Protein AF-A0A1A9Z0M1-F1 (afdb_monomer)

Organism: Glossina pallidipes (NCBI:txid7398)

Mean predicted aligned error: 12.95 Å

Secondary structure (DSSP, 8-state):
-----EEEEE----HHHHHHHHHHHHHSTTS-TT---SSPPP--TT--HHHHHHHHHHHHHSEEEEETTTHHHHHHHHHHTT-TTTS--GGG-----

Solvent-accessible surface area (backbone atoms only — not comparable to full-atom values): 6312 Å² total; per-residue (Å²): 134,85,81,85,54,72,47,82,50,83,52,84,88,44,76,68,55,56,57,47,52,54,46,50,61,68,66,48,80,83,80,63,89,86,60,96,62,97,61,91,81,85,86,71,81,97,59,52,66,70,46,51,52,45,51,50,39,23,56,72,73,18,36,38,80,44,48,62,84,50,41,65,62,38,41,53,49,29,38,75,69,59,35,82,91,61,40,71,67,88,88,70,75,76,81,79,129

Nearest PDB structures (foldseek):
  8rc6-assembly1_C  TM=7.270E-01  e=5.025E-02  Drosophila melanogaster
  6wcq-assembly1_C  TM=6.797E-01  e=1.109E-01  Homo sapiens
  8vpq-assembly1_B  TM=7.684E-01  e=1.352E-01  Homo sapiens
  8h37-assembly1_A  TM=8.808E-01  e=3.883E-01  Homo sapiens
  8w4j-assembly1_J  TM=5.569E-01  e=2.809E+00  Homo sapiens

InterPro domains:
  IPR000210 BTB/POZ domain [PF00651] (31-88)
  IPR000210 BTB/POZ domain [PS50097] (22-68)
  IPR011333 SKP1/BTB/POZ domain superfamily [G3DSA:3.30.710.10] (33-96)
  IPR011333 SKP1/BTB/POZ domain superfamily [SSF54695] (8-88)
  IPR051095 Drosophila Developmental Transcription Regulators [PTHR23110] (34-89)

pLDDT: mean 70.02, std 18.06, range [39.69, 94.44]

Foldseek 3Di:
DDPFDKDKFFDDDAPVPPVVVVVVVLVPPPPPPDDPDSDDDDDDPPDDPVLVVQLVCCRPVRMGIDTPVCLVVSLVNCLVVVPPRSNDDPPPPPPDD

Structure (mmCIF, N/CA/C/O backbone):
data_AF-A0A1A9Z0M1-F1
#
_entry.id   AF-A0A1A9Z0M1-F1
#
loop_
_atom_site.group_PDB
_atom_site.id
_atom_site.type_symbol
_atom_site.label_atom_id
_atom_site.label_alt_id
_atom_site.label_comp_id
_atom_site.label_asym_id
_atom_site.label_entity_id
_atom_site.label_seq_id
_atom_site.pdbx_PDB_ins_code
_atom_site.Cartn_x
_atom_site.Cartn_y
_atom_site.Cartn_z
_atom_site.occupancy
_atom_site.B_iso_or_equiv
_atom_site.auth_seq_id
_atom_site.auth_comp_id
_atom_site.auth_asym_id
_atom_site.auth_atom_id
_atom_site.pdbx_PDB_model_num
ATOM 1 N N . MET A 1 1 ? -19.318 17.701 15.345 1.00 39.69 1 MET A N 1
ATOM 2 C CA . MET A 1 1 ? -18.365 17.711 14.219 1.00 39.69 1 MET A CA 1
ATOM 3 C C . MET A 1 1 ? -17.232 16.785 14.618 1.00 39.69 1 MET A C 1
ATOM 5 O O . MET A 1 1 ? -16.477 17.146 15.508 1.00 39.69 1 MET A O 1
ATOM 9 N N . SER A 1 2 ? -17.245 15.545 14.121 1.00 45.78 2 SER A N 1
ATOM 10 C CA . SER A 1 2 ? -16.207 14.555 14.429 1.00 45.78 2 SER A CA 1
ATOM 11 C C . SER A 1 2 ? -14.955 14.946 13.656 1.00 45.78 2 SER A C 1
ATOM 13 O O . SER A 1 2 ? -15.044 15.170 12.454 1.00 45.78 2 SER A O 1
ATOM 15 N N . SER A 1 3 ? -13.830 15.117 14.341 1.00 50.41 3 SER A N 1
ATOM 16 C CA . SER A 1 3 ? -12.559 15.448 13.704 1.00 50.41 3 SER A CA 1
ATOM 17 C C . SER A 1 3 ? -12.069 14.232 12.917 1.00 50.41 3 SER A C 1
ATOM 19 O O . SER A 1 3 ? -11.707 13.226 13.522 1.00 50.41 3 SER A O 1
ATOM 21 N N . ASP A 1 4 ? -12.066 14.313 11.587 1.00 55.72 4 ASP A N 1
ATOM 22 C CA . ASP A 1 4 ? -11.488 13.283 10.720 1.00 55.72 4 ASP A CA 1
ATOM 23 C C . ASP A 1 4 ? -9.964 13.293 10.876 1.00 55.72 4 ASP A C 1
ATOM 25 O O . ASP A 1 4 ? -9.242 14.049 10.223 1.00 55.72 4 ASP A O 1
ATOM 29 N N . GLN A 1 5 ? -9.465 12.488 11.811 1.00 52.94 5 GLN A N 1
ATOM 30 C CA . GLN A 1 5 ? -8.040 12.395 12.082 1.00 52.94 5 GLN A CA 1
ATOM 31 C C . GLN A 1 5 ? -7.356 11.620 10.945 1.00 52.94 5 GLN A C 1
ATOM 33 O O . GLN A 1 5 ? -7.639 10.445 10.704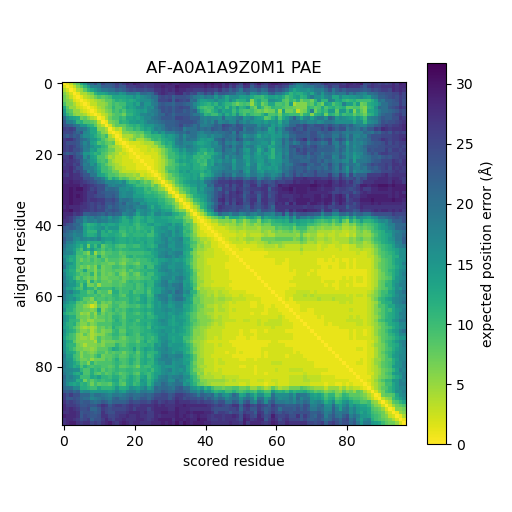 1.00 52.94 5 GLN A O 1
ATOM 38 N N . GLN A 1 6 ? -6.478 12.313 10.223 1.00 60.12 6 GLN A N 1
ATOM 39 C CA . GLN A 1 6 ? -5.690 11.783 9.112 1.00 60.12 6 GLN A CA 1
ATOM 40 C C . GLN A 1 6 ? -4.336 11.276 9.614 1.00 60.12 6 GLN A C 1
ATOM 42 O O . GLN A 1 6 ? -3.687 11.925 10.438 1.00 60.12 6 GLN A O 1
ATOM 47 N N . PHE A 1 7 ? -3.915 10.112 9.124 1.00 68.38 7 PHE A N 1
ATOM 48 C CA . PHE A 1 7 ? -2.657 9.470 9.508 1.00 68.38 7 PHE A CA 1
ATOM 49 C C . PHE A 1 7 ? -1.694 9.449 8.318 1.00 68.38 7 PHE A C 1
ATOM 51 O O . PHE A 1 7 ? -2.102 9.119 7.207 1.00 68.38 7 PHE A O 1
ATOM 58 N N . PHE A 1 8 ? -0.420 9.771 8.572 1.00 63.75 8 PHE A N 1
ATOM 59 C CA . PHE A 1 8 ? 0.662 9.786 7.583 1.00 63.75 8 PHE A CA 1
ATOM 60 C C . PHE A 1 8 ? 1.657 8.663 7.885 1.00 63.75 8 PHE A C 1
ATOM 62 O O . PHE A 1 8 ? 2.109 8.516 9.021 1.00 63.75 8 PHE A O 1
ATOM 69 N N . LEU A 1 9 ? 2.011 7.873 6.875 1.00 62.97 9 LEU A N 1
ATOM 70 C CA . LEU A 1 9 ? 2.950 6.748 6.987 1.00 62.97 9 LEU A CA 1
ATOM 71 C C . LEU A 1 9 ? 4.087 6.975 5.992 1.00 62.97 9 LEU A C 1
ATOM 73 O O . LEU A 1 9 ? 3.767 7.392 4.891 1.00 62.97 9 LEU A O 1
ATOM 77 N N . LYS A 1 10 ? 5.365 6.700 6.335 1.00 52.56 10 LYS A N 1
ATOM 78 C CA . LYS A 1 10 ? 6.516 6.933 5.433 1.00 52.56 10 LYS A CA 1
ATOM 79 C C . LYS A 1 10 ? 7.424 5.707 5.183 1.00 52.56 10 LYS A C 1
ATOM 81 O O . LYS A 1 10 ? 7.900 5.113 6.146 1.00 52.56 10 LYS A O 1
ATOM 86 N N . TRP A 1 11 ? 7.741 5.377 3.925 1.00 48.97 11 TRP A N 1
ATOM 87 C CA . TRP A 1 11 ? 8.702 4.351 3.474 1.00 48.97 11 TRP A CA 1
ATOM 88 C C . TRP A 1 11 ? 9.699 4.913 2.450 1.00 48.97 11 TRP A C 1
ATOM 90 O O . TRP A 1 11 ? 9.348 5.797 1.676 1.00 48.97 11 TRP A O 1
ATOM 100 N N . ASN A 1 12 ? 10.948 4.427 2.436 1.00 51.06 12 ASN A N 1
ATOM 101 C CA . ASN A 1 12 ? 12.013 4.989 1.596 1.00 51.06 12 ASN A CA 1
ATOM 102 C C . ASN A 1 12 ? 12.595 3.989 0.570 1.00 51.06 12 ASN A C 1
ATOM 104 O O . ASN A 1 12 ? 12.853 2.830 0.894 1.00 51.06 12 ASN A O 1
ATOM 108 N N . ASP A 1 13 ? 12.802 4.529 -0.637 1.00 61.22 13 ASP A N 1
ATOM 109 C CA . ASP A 1 13 ? 13.465 4.076 -1.878 1.00 61.22 13 ASP A CA 1
ATOM 110 C C . ASP A 1 13 ? 13.050 2.737 -2.544 1.00 61.22 13 ASP A C 1
ATOM 112 O O . ASP A 1 13 ? 13.517 1.646 -2.208 1.00 61.22 13 ASP A O 1
ATOM 116 N N . PHE A 1 14 ? 12.166 2.831 -3.550 1.00 52.62 14 PHE A N 1
ATOM 117 C CA . PHE A 1 14 ? 11.371 1.707 -4.068 1.00 52.62 14 PHE A CA 1
ATOM 118 C C . PHE A 1 14 ? 11.502 1.418 -5.578 1.00 52.62 14 PHE A C 1
ATOM 120 O O . PHE A 1 14 ? 11.183 0.307 -6.014 1.00 52.62 14 PHE A O 1
ATOM 127 N N . GLN A 1 15 ? 12.030 2.347 -6.387 1.00 45.78 15 GLN A N 1
ATOM 128 C CA . GLN A 1 15 ? 12.218 2.128 -7.837 1.00 45.78 15 GLN A CA 1
ATOM 129 C C . GLN A 1 15 ? 13.051 0.861 -8.112 1.00 45.78 15 GLN A C 1
ATOM 131 O O . GLN A 1 15 ? 12.732 0.069 -9.000 1.00 45.78 15 GLN A O 1
ATOM 136 N N . THR A 1 16 ? 14.063 0.609 -7.278 1.00 54.09 16 THR A N 1
ATOM 137 C CA . THR A 1 16 ? 14.935 -0.565 -7.382 1.00 54.09 16 THR A CA 1
ATOM 138 C C . THR A 1 16 ? 14.227 -1.865 -6.998 1.00 54.09 16 THR A C 1
ATOM 140 O O . THR A 1 16 ? 14.485 -2.893 -7.617 1.00 54.09 16 THR A O 1
ATOM 143 N N . ASN A 1 17 ? 13.307 -1.861 -6.028 1.00 52.75 17 ASN A N 1
ATOM 144 C CA . ASN A 1 17 ? 12.762 -3.101 -5.463 1.00 52.75 17 ASN A CA 1
ATOM 145 C C . ASN A 1 17 ? 11.599 -3.683 -6.276 1.00 52.75 17 ASN A C 1
ATOM 147 O O . ASN A 1 17 ? 11.557 -4.896 -6.484 1.00 52.75 17 ASN A O 1
ATOM 151 N N . MET A 1 18 ? 10.687 -2.852 -6.795 1.00 58.41 18 MET A N 1
ATOM 152 C CA . MET A 1 18 ? 9.551 -3.361 -7.578 1.00 58.41 18 MET A CA 1
ATOM 153 C C . MET A 1 18 ? 9.962 -3.795 -8.983 1.00 58.41 18 MET A C 1
ATOM 155 O O . MET A 1 18 ? 9.587 -4.880 -9.420 1.00 58.41 18 MET A O 1
ATOM 159 N N . VAL A 1 19 ? 10.784 -2.995 -9.673 1.00 56.59 19 VAL A N 1
ATOM 160 C CA . VAL A 1 19 ? 11.298 -3.352 -11.007 1.00 56.59 19 VAL A CA 1
ATOM 161 C C . VAL A 1 19 ? 12.107 -4.644 -10.935 1.00 56.59 19 VAL A C 1
ATOM 163 O O . VAL A 1 19 ? 11.964 -5.506 -11.800 1.00 56.59 19 V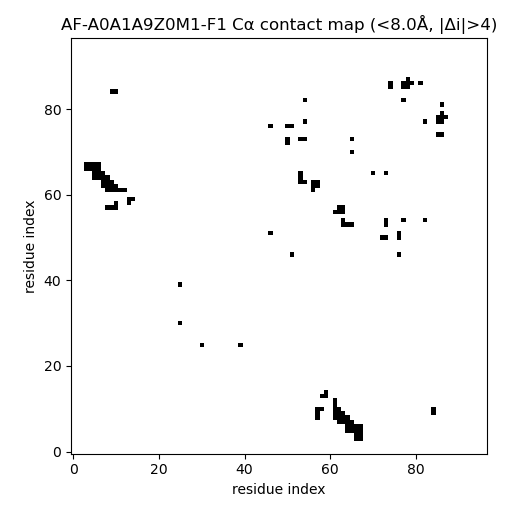AL A O 1
ATOM 166 N N . THR A 1 20 ? 12.921 -4.803 -9.890 1.00 57.53 20 THR A N 1
ATOM 167 C CA . THR A 1 20 ? 13.724 -6.012 -9.686 1.00 57.53 20 THR A CA 1
ATOM 168 C C . THR A 1 20 ? 12.840 -7.201 -9.322 1.00 57.53 20 THR A C 1
ATOM 170 O O . THR A 1 20 ? 12.952 -8.234 -9.969 1.00 57.53 20 THR A O 1
ATOM 173 N N . SER A 1 21 ? 11.886 -7.061 -8.397 1.00 56.47 21 SER A N 1
ATOM 174 C CA . SER A 1 21 ? 10.977 -8.159 -8.021 1.00 56.47 21 SER A CA 1
ATOM 175 C C . SER A 1 21 ? 10.094 -8.623 -9.186 1.00 56.47 21 SER A C 1
ATOM 177 O O . SER A 1 21 ? 9.948 -9.823 -9.403 1.00 56.47 21 SER A O 1
ATOM 179 N N . PHE A 1 22 ? 9.565 -7.700 -9.998 1.00 62.09 22 PHE A N 1
ATOM 180 C CA . PHE A 1 22 ? 8.811 -8.053 -11.207 1.00 62.09 22 PHE A CA 1
ATOM 181 C C . PHE A 1 22 ? 9.694 -8.648 -12.304 1.00 62.09 22 PHE A C 1
ATOM 183 O O . PHE A 1 22 ? 9.241 -9.520 -13.042 1.00 62.09 22 PHE A O 1
ATOM 190 N N . ARG A 1 23 ? 10.958 -8.221 -12.406 1.00 59.00 23 ARG A N 1
ATOM 191 C CA . ARG A 1 23 ? 11.947 -8.862 -13.279 1.00 59.00 23 ARG A CA 1
ATOM 192 C C . ARG A 1 23 ? 12.222 -10.294 -12.823 1.00 59.00 23 ARG A C 1
ATOM 194 O O . ARG A 1 23 ? 12.165 -11.186 -13.653 1.00 59.00 23 ARG A O 1
ATOM 201 N N . HIS A 1 24 ? 12.420 -10.523 -11.526 1.00 58.41 24 HIS A N 1
ATOM 202 C CA . HIS A 1 24 ? 12.615 -11.864 -10.975 1.00 58.41 24 HIS A CA 1
ATOM 203 C C . HIS A 1 24 ? 11.399 -12.763 -11.210 1.00 58.41 24 HIS A C 1
ATOM 205 O O . HIS A 1 24 ? 11.574 -13.858 -11.725 1.00 58.41 24 HIS A O 1
ATOM 211 N N . LEU A 1 25 ? 10.179 -12.284 -10.946 1.00 60.41 25 LEU A N 1
ATOM 212 C CA . LEU A 1 25 ? 8.946 -13.035 -11.226 1.00 60.41 25 LEU A CA 1
ATOM 213 C C . LEU A 1 25 ? 8.758 -13.351 -12.718 1.00 60.41 25 LEU A C 1
ATOM 215 O O . LEU A 1 25 ? 8.229 -14.400 -13.065 1.00 60.41 25 LEU A O 1
ATOM 219 N N . ARG A 1 26 ? 9.175 -12.444 -13.609 1.00 57.78 26 ARG A N 1
ATOM 220 C CA . ARG A 1 26 ? 9.135 -12.652 -15.065 1.00 57.78 26 ARG A CA 1
ATOM 221 C C . ARG A 1 26 ? 10.200 -13.644 -15.540 1.00 57.78 26 ARG A C 1
ATOM 223 O O . ARG A 1 26 ? 9.958 -14.381 -16.492 1.00 57.78 26 ARG A O 1
ATOM 230 N N . ASP A 1 27 ? 11.377 -13.614 -14.928 1.00 58.19 27 ASP A N 1
ATOM 231 C CA . ASP A 1 27 ? 12.521 -14.432 -15.326 1.00 58.19 27 ASP A CA 1
ATOM 232 C C . ASP A 1 27 ? 12.446 -15.847 -14.694 1.00 58.19 27 ASP A C 1
ATOM 234 O O . ASP A 1 27 ? 13.012 -16.801 -15.235 1.00 58.19 27 ASP A O 1
ATOM 238 N N . GLU A 1 28 ? 11.690 -16.019 -13.601 1.00 57.72 28 GLU A N 1
ATOM 239 C CA . GLU A 1 28 ? 11.359 -17.316 -13.005 1.00 57.72 28 GLU A CA 1
ATOM 240 C C . GLU A 1 28 ? 10.335 -18.057 -13.892 1.00 57.72 28 GLU A C 1
ATOM 242 O O . GLU A 1 28 ? 9.123 -17.858 -13.826 1.00 57.72 28 GLU A O 1
ATOM 247 N N . LYS A 1 29 ? 10.863 -18.914 -14.772 1.00 50.50 29 LYS A N 1
ATOM 248 C CA . LYS A 1 29 ? 10.201 -19.718 -15.823 1.00 50.50 29 LYS A CA 1
ATOM 249 C C . LYS A 1 29 ? 9.052 -20.664 -15.393 1.00 50.50 29 LYS A C 1
ATOM 251 O O . LYS A 1 29 ? 8.735 -21.587 -16.131 1.00 50.50 29 LYS A O 1
ATOM 256 N N . SER A 1 30 ? 8.421 -20.478 -14.237 1.00 49.62 30 SER A N 1
ATOM 257 C CA . SER A 1 30 ? 7.342 -21.358 -13.751 1.00 49.62 30 SER A CA 1
ATOM 258 C C . SER A 1 30 ? 5.933 -20.906 -14.176 1.00 49.62 30 SER A C 1
ATOM 260 O O . SER A 1 30 ? 4.990 -21.687 -14.126 1.00 49.62 30 SER A O 1
ATOM 262 N N . PHE A 1 31 ? 5.764 -19.653 -14.619 1.00 48.00 31 PHE A N 1
ATOM 263 C CA . PHE A 1 31 ? 4.437 -19.074 -14.899 1.00 48.00 31 PHE A CA 1
ATOM 264 C C . PHE A 1 31 ? 4.106 -18.875 -16.388 1.00 48.00 31 PHE A C 1
ATOM 266 O O . PHE A 1 31 ? 3.046 -18.330 -16.697 1.00 48.00 31 PHE A O 1
ATOM 273 N N . THR A 1 32 ? 4.996 -19.243 -17.316 1.00 46.53 32 THR A N 1
ATOM 274 C CA . THR A 1 32 ? 4.905 -18.832 -18.734 1.00 46.53 32 THR A CA 1
ATOM 275 C C . THR A 1 32 ? 4.589 -19.939 -19.731 1.00 46.53 32 THR A C 1
ATOM 277 O O . THR A 1 32 ? 4.598 -19.673 -20.935 1.00 46.53 32 THR A O 1
ATOM 280 N N . ASP A 1 33 ? 4.222 -21.133 -19.275 1.00 51.00 33 ASP A N 1
ATOM 281 C CA . ASP A 1 33 ? 3.701 -22.138 -20.193 1.00 51.00 33 ASP A CA 1
ATOM 282 C C . ASP A 1 33 ? 2.237 -21.791 -20.531 1.00 51.00 33 ASP A C 1
ATOM 284 O O . ASP A 1 33 ? 1.313 -22.012 -19.754 1.00 51.00 33 ASP A O 1
ATOM 288 N N . GLU A 1 34 ? 2.070 -21.185 -21.713 1.00 50.50 34 GLU A N 1
ATOM 289 C CA . GLU A 1 34 ? 0.815 -20.985 -22.463 1.00 50.50 34 GLU A CA 1
ATOM 290 C C . GLU A 1 34 ? -0.022 -19.705 -22.229 1.00 50.50 34 GLU A C 1
ATOM 292 O O . GLU A 1 34 ? -1.230 -19.704 -22.462 1.00 50.50 34 GLU A O 1
ATOM 297 N N . ASN A 1 35 ? 0.588 -18.556 -21.900 1.00 47.25 35 ASN A N 1
ATOM 298 C CA . ASN A 1 35 ? -0.079 -17.251 -22.085 1.00 47.25 35 ASN A CA 1
ATOM 299 C C . ASN A 1 35 ? 0.693 -16.349 -23.075 1.00 47.25 35 ASN A C 1
ATOM 301 O O . ASN A 1 35 ? 1.779 -15.876 -22.741 1.00 47.25 35 ASN A O 1
ATOM 305 N N . PRO A 1 36 ? 0.142 -16.039 -24.269 1.00 48.16 36 PRO A N 1
ATOM 306 C CA . PRO A 1 36 ? 0.779 -15.168 -25.271 1.00 48.16 36 PRO A CA 1
ATOM 307 C C . PRO A 1 36 ? 0.966 -13.708 -24.823 1.00 48.16 36 PRO A C 1
ATOM 309 O O . PRO A 1 36 ? 1.624 -12.916 -25.503 1.00 48.16 36 PRO A O 1
ATOM 312 N N . SER A 1 37 ? 0.369 -13.322 -23.697 1.00 48.66 37 SER A N 1
ATOM 313 C CA . SER A 1 37 ? 0.374 -11.949 -23.203 1.00 48.66 37 SER A CA 1
ATOM 314 C C . SER A 1 37 ? 1.599 -11.714 -22.317 1.00 48.66 37 SER A C 1
ATOM 316 O O . SER A 1 37 ? 1.672 -12.216 -21.200 1.00 48.66 37 SER A O 1
ATOM 318 N N . LYS A 1 38 ? 2.544 -10.883 -22.774 1.00 49.53 38 LYS A N 1
ATOM 319 C CA . LYS A 1 38 ? 3.783 -10.485 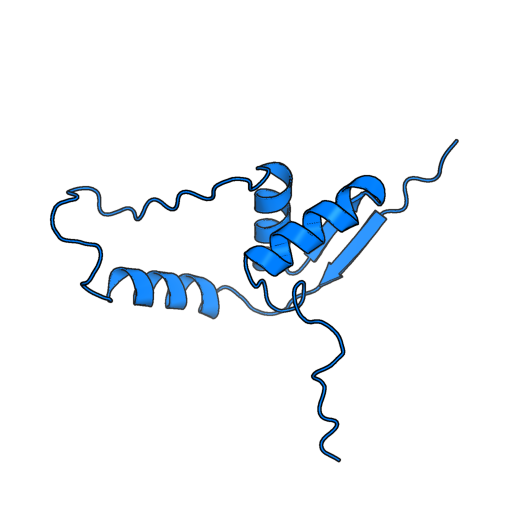-22.061 1.00 49.53 38 LYS A CA 1
ATOM 320 C C . LYS A 1 38 ? 3.553 -9.641 -20.789 1.00 49.53 38 LYS A C 1
ATOM 322 O O . LYS A 1 38 ? 4.474 -8.982 -20.308 1.00 49.53 38 LYS A O 1
ATOM 327 N N . HIS A 1 39 ? 2.329 -9.625 -20.270 1.00 52.78 39 HIS A N 1
ATOM 328 C CA . HIS A 1 39 ? 1.897 -8.812 -19.145 1.00 52.78 39 HIS A CA 1
ATOM 329 C C . HIS A 1 39 ? 1.405 -9.745 -18.037 1.00 52.78 39 HIS A C 1
ATOM 331 O O . HIS A 1 39 ? 0.324 -10.317 -18.179 1.00 52.78 39 HIS A O 1
ATOM 337 N N . PRO A 1 40 ? 2.181 -9.944 -16.958 1.00 53.31 40 PRO A N 1
ATOM 338 C CA 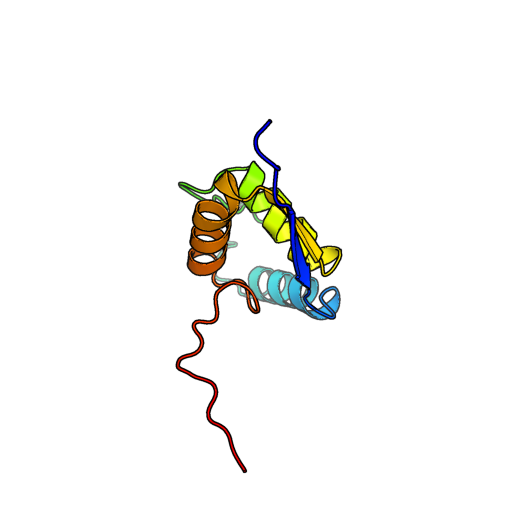. PRO A 1 40 ? 1.719 -10.739 -15.830 1.00 53.31 40 PRO A CA 1
ATOM 339 C C . PRO A 1 40 ? 0.463 -10.094 -15.235 1.00 53.31 40 PRO A C 1
ATOM 341 O O . PRO A 1 40 ? 0.446 -8.900 -14.935 1.00 53.31 40 PRO A O 1
ATOM 344 N N . ILE A 1 41 ? -0.595 -10.889 -15.083 1.00 63.22 41 ILE A N 1
ATOM 345 C CA . ILE A 1 41 ? -1.859 -10.466 -14.478 1.00 63.22 41 ILE A CA 1
ATOM 346 C C . ILE A 1 41 ? -1.894 -11.028 -13.059 1.00 63.22 41 ILE A C 1
ATOM 348 O O . ILE A 1 41 ? -1.850 -12.241 -12.869 1.00 63.22 41 ILE A O 1
ATOM 352 N N . ILE A 1 42 ? -1.980 -10.149 -12.059 1.00 71.00 42 ILE A N 1
ATOM 353 C CA . ILE A 1 42 ? -2.097 -10.535 -10.649 1.00 71.00 42 ILE A CA 1
ATOM 354 C C . ILE A 1 42 ? -3.554 -10.379 -10.222 1.00 71.00 42 ILE A C 1
ATOM 356 O O . ILE A 1 42 ? -4.121 -9.292 -10.312 1.00 71.00 42 ILE A O 1
ATOM 360 N N . ILE A 1 43 ? -4.150 -11.463 -9.723 1.00 76.12 43 ILE A N 1
ATOM 361 C CA . ILE A 1 43 ? -5.509 -11.461 -9.176 1.00 76.12 43 ILE A CA 1
ATOM 362 C C . ILE A 1 43 ? -5.417 -11.452 -7.651 1.00 76.12 43 ILE A C 1
ATOM 364 O O . ILE A 1 43 ? -5.021 -12.440 -7.035 1.00 76.12 43 ILE A O 1
ATOM 368 N N . LEU A 1 44 ? -5.815 -10.339 -7.037 1.00 79.25 44 LEU A N 1
ATOM 369 C CA . LEU A 1 44 ? -5.850 -10.184 -5.586 1.00 79.25 44 LEU A CA 1
ATOM 370 C C . LEU A 1 44 ? -7.282 -10.363 -5.078 1.00 79.25 44 LEU A C 1
ATOM 372 O O . LEU A 1 44 ? -8.107 -9.457 -5.174 1.00 79.25 44 LEU A O 1
ATOM 376 N N . LYS A 1 45 ? -7.584 -11.548 -4.539 1.00 77.62 45 LYS A N 1
ATOM 377 C CA . LYS A 1 45 ? -8.889 -11.822 -3.925 1.00 77.62 45 LYS A CA 1
ATOM 378 C C . LYS A 1 45 ? -9.028 -11.079 -2.597 1.00 77.62 45 LYS A C 1
ATOM 380 O O . LYS A 1 45 ? -8.068 -10.953 -1.836 1.00 77.62 45 LYS A O 1
ATOM 385 N N . ASP A 1 46 ? -10.237 -10.587 -2.342 1.00 81.56 46 ASP A N 1
ATOM 386 C CA . ASP A 1 46 ? -10.634 -9.929 -1.092 1.00 81.56 46 ASP A CA 1
ATOM 387 C C . ASP A 1 46 ? -9.811 -8.684 -0.731 1.00 81.56 46 ASP A C 1
ATOM 389 O O . ASP A 1 46 ? -9.758 -8.284 0.435 1.00 81.56 46 ASP A O 1
ATOM 393 N N . VAL A 1 47 ? -9.134 -8.076 -1.710 1.00 85.81 47 VAL A N 1
ATOM 394 C CA . VAL A 1 47 ? -8.429 -6.799 -1.567 1.00 85.81 47 VAL A CA 1
ATOM 395 C C . VAL A 1 47 ? -9.332 -5.691 -2.096 1.00 85.81 47 VAL A C 1
ATOM 397 O O . VAL A 1 47 ? -9.680 -5.670 -3.273 1.00 85.81 47 VAL A O 1
ATOM 400 N N . SER A 1 48 ? -9.693 -4.750 -1.222 1.00 90.75 48 SER A N 1
ATOM 401 C CA . SER A 1 48 ? -10.380 -3.527 -1.638 1.00 90.75 48 SER A CA 1
ATOM 402 C C . SER A 1 48 ? -9.473 -2.711 -2.557 1.00 90.75 48 SER A C 1
ATOM 404 O O . SER A 1 48 ? -8.313 -2.461 -2.221 1.00 90.75 48 SER A O 1
ATOM 406 N N . TYR A 1 49 ? -10.020 -2.255 -3.686 1.00 88.81 49 TYR A N 1
ATOM 407 C CA . TYR A 1 49 ? -9.317 -1.383 -4.628 1.00 88.81 49 TYR A CA 1
ATOM 408 C C . TYR A 1 49 ? -8.724 -0.151 -3.934 1.00 88.81 49 TYR A C 1
ATOM 410 O O . TYR A 1 49 ? -7.566 0.182 -4.166 1.00 88.81 49 TYR A O 1
ATOM 418 N N . ILE A 1 50 ? -9.479 0.468 -3.021 1.00 91.00 50 ILE A N 1
ATOM 419 C CA . ILE A 1 50 ? -9.047 1.671 -2.296 1.00 91.00 50 ILE A CA 1
ATOM 420 C C . ILE A 1 50 ? -7.803 1.376 -1.451 1.00 91.00 50 ILE A C 1
ATOM 422 O O . ILE A 1 50 ? -6.862 2.163 -1.429 1.00 91.00 50 ILE A O 1
ATOM 426 N N . HIS A 1 51 ? -7.762 0.221 -0.784 1.00 92.19 51 HIS A N 1
ATOM 427 C CA . HIS A 1 51 ? -6.595 -0.167 0.007 1.00 92.19 51 HIS A CA 1
ATOM 428 C C . HIS A 1 51 ? -5.405 -0.522 -0.877 1.00 92.19 51 HIS A C 1
ATOM 430 O O . HIS A 1 51 ? -4.284 -0.165 -0.536 1.00 92.19 51 HIS A O 1
ATOM 436 N N . LEU A 1 52 ? -5.629 -1.181 -2.017 1.00 90.81 52 LEU A N 1
ATOM 437 C CA . LEU A 1 52 ? -4.557 -1.462 -2.968 1.00 90.81 52 LEU A CA 1
ATOM 438 C C . LEU A 1 52 ? -3.951 -0.172 -3.521 1.00 90.81 52 LEU A C 1
ATOM 440 O O . LEU A 1 52 ? -2.733 -0.037 -3.534 1.00 90.81 52 LEU A O 1
ATOM 444 N N . GLN A 1 53 ? -4.787 0.781 -3.932 1.00 90.00 53 GLN A N 1
ATOM 445 C CA . GLN A 1 53 ? -4.333 2.081 -4.412 1.00 90.00 53 GLN A CA 1
ATOM 446 C C . GLN A 1 53 ? -3.509 2.804 -3.341 1.00 90.00 53 GLN A C 1
ATOM 448 O O . GLN A 1 53 ? -2.399 3.233 -3.634 1.00 90.00 53 GLN A O 1
ATOM 453 N N . ALA A 1 54 ? -4.002 2.862 -2.101 1.00 91.00 54 ALA A N 1
ATOM 454 C CA . ALA A 1 54 ? -3.291 3.480 -0.983 1.00 91.00 54 ALA A CA 1
ATOM 455 C C . ALA A 1 54 ? -1.956 2.775 -0.667 1.00 91.00 54 ALA A C 1
ATOM 457 O O . ALA A 1 54 ? -0.957 3.418 -0.354 1.00 91.00 54 ALA A O 1
ATOM 458 N N . ILE A 1 55 ? -1.910 1.444 -0.771 1.00 90.75 55 ILE A N 1
ATOM 459 C CA . ILE A 1 55 ? -0.675 0.670 -0.593 1.00 90.75 55 ILE A CA 1
ATOM 460 C C . ILE A 1 55 ? 0.334 1.009 -1.692 1.00 90.75 55 ILE A C 1
ATOM 462 O O . ILE A 1 55 ? 1.513 1.189 -1.398 1.00 90.75 55 ILE A O 1
ATOM 466 N N . LEU A 1 56 ? -0.112 1.109 -2.945 1.00 88.25 56 LEU A N 1
ATOM 467 C CA . LEU A 1 56 ? 0.758 1.499 -4.052 1.00 88.25 56 LEU A CA 1
ATOM 468 C C . LEU A 1 56 ? 1.249 2.938 -3.872 1.00 88.25 56 LEU A C 1
ATOM 470 O O . LEU A 1 56 ? 2.438 3.189 -4.021 1.00 88.25 56 LEU A O 1
ATOM 474 N N . GLU A 1 57 ? 0.375 3.865 -3.491 1.00 86.56 57 GLU A N 1
ATOM 475 C CA . GLU A 1 57 ? 0.755 5.246 -3.187 1.00 86.56 57 GLU A CA 1
ATOM 476 C C . GLU A 1 57 ? 1.831 5.299 -2.097 1.00 86.56 57 GLU A C 1
ATOM 478 O O . GLU A 1 57 ? 2.894 5.867 -2.330 1.00 86.56 57 GLU A O 1
ATOM 483 N N . PHE A 1 58 ? 1.642 4.578 -0.987 1.00 89.81 58 PHE A N 1
ATOM 484 C CA . PHE A 1 58 ? 2.661 4.438 0.055 1.00 89.81 58 PHE A CA 1
ATOM 485 C C . PHE A 1 58 ? 3.986 3.879 -0.479 1.00 89.81 58 PHE A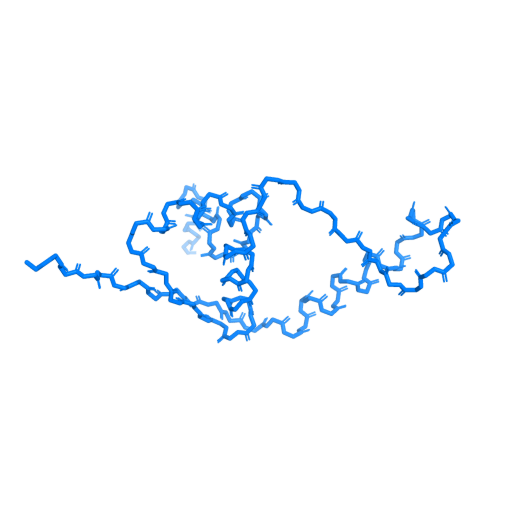 C 1
ATOM 487 O O . PHE A 1 58 ? 5.055 4.384 -0.143 1.00 89.81 58 PHE A O 1
ATOM 494 N N . MET A 1 59 ? 3.934 2.843 -1.321 1.00 83.50 59 MET A N 1
ATOM 495 C CA . MET A 1 59 ? 5.129 2.240 -1.915 1.00 83.50 59 MET A CA 1
ATOM 496 C C . MET A 1 59 ? 5.878 3.210 -2.843 1.00 83.50 59 MET A C 1
ATOM 498 O O . MET A 1 59 ? 7.107 3.198 -2.862 1.00 83.50 59 MET A O 1
ATOM 502 N N . TYR A 1 60 ? 5.161 4.029 -3.620 1.00 80.00 60 TYR A N 1
ATOM 503 C CA . TYR A 1 60 ? 5.743 4.860 -4.680 1.00 80.00 60 TYR A CA 1
ATOM 504 C C . TYR A 1 60 ? 6.047 6.298 -4.264 1.00 80.00 60 TYR A C 1
ATOM 506 O O . TYR A 1 60 ? 7.102 6.819 -4.622 1.00 80.00 60 TYR A O 1
ATOM 514 N N . ALA 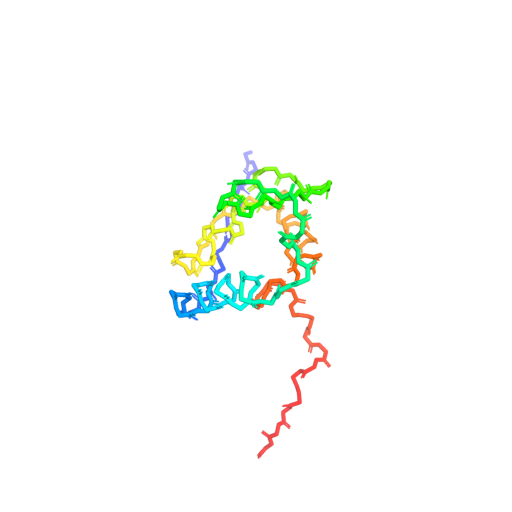A 1 61 ? 5.138 6.947 -3.540 1.00 82.38 61 ALA A N 1
ATOM 515 C CA . ALA A 1 61 ? 5.327 8.296 -3.009 1.00 82.38 61 ALA A CA 1
ATOM 516 C C . ALA A 1 61 ? 6.146 8.282 -1.714 1.00 82.38 61 ALA A C 1
ATOM 518 O O . ALA A 1 61 ? 6.586 9.323 -1.228 1.00 82.38 61 ALA A O 1
ATOM 519 N N . GLY A 1 62 ? 6.333 7.092 -1.145 1.00 82.81 62 GLY A N 1
ATOM 520 C CA . GLY A 1 62 ? 6.891 6.925 0.174 1.00 82.81 62 GLY A CA 1
ATOM 521 C C . GLY A 1 62 ? 5.902 7.300 1.260 1.00 82.81 62 GLY A C 1
ATOM 522 O O . GLY A 1 62 ? 6.228 7.044 2.397 1.00 82.81 62 GLY A O 1
ATOM 523 N N . GLU A 1 63 ? 4.725 7.859 0.974 1.00 85.75 63 GLU A N 1
ATOM 524 C CA . GLU A 1 63 ? 3.705 8.142 1.977 1.00 85.75 63 GLU A CA 1
ATOM 525 C C . GLU A 1 63 ? 2.279 7.989 1.456 1.00 85.75 63 GLU A C 1
ATOM 527 O O . GLU A 1 63 ? 2.051 7.970 0.252 1.00 85.75 63 GLU A O 1
ATOM 532 N N . VAL A 1 64 ? 1.319 7.828 2.370 1.00 93.00 64 VAL A N 1
ATOM 533 C CA . VAL A 1 64 ? -0.112 7.782 2.044 1.00 93.00 64 VAL A CA 1
ATOM 534 C C . VAL A 1 64 ? -0.943 8.385 3.168 1.00 93.00 64 VAL A C 1
ATOM 536 O O . VAL A 1 64 ? -0.569 8.294 4.341 1.00 93.00 64 VAL A O 1
ATOM 539 N N . ASN A 1 65 ? -2.085 8.966 2.802 1.00 91.75 65 ASN A N 1
ATOM 540 C CA . ASN A 1 65 ? -3.090 9.455 3.734 1.00 91.75 65 ASN A CA 1
ATOM 541 C C . ASN A 1 65 ? -4.297 8.508 3.760 1.00 91.75 65 ASN A C 1
ATOM 543 O O . ASN A 1 65 ? -4.886 8.200 2.723 1.00 91.75 65 ASN A O 1
ATOM 547 N N . VAL A 1 66 ? -4.675 8.051 4.952 1.00 93.00 66 VAL A N 1
ATOM 548 C CA . VAL A 1 66 ? -5.829 7.169 5.167 1.00 93.00 66 VAL A CA 1
ATOM 549 C C . VAL A 1 66 ? -6.661 7.720 6.322 1.00 93.00 66 VAL A C 1
ATOM 551 O O . VAL A 1 66 ? -6.116 8.170 7.333 1.00 93.00 66 VAL A O 1
ATOM 554 N N . SER A 1 67 ? -7.991 7.681 6.191 1.00 93.62 67 SER A N 1
ATOM 555 C CA . SER A 1 67 ? -8.887 8.085 7.277 1.00 93.62 67 SER A CA 1
ATOM 556 C C . SER A 1 67 ? -8.810 7.113 8.456 1.00 93.62 67 SER A C 1
ATOM 558 O O . SER A 1 67 ? -8.566 5.915 8.285 1.00 93.62 67 SER A O 1
ATOM 560 N N . GLN A 1 68 ? -9.076 7.615 9.663 1.00 90.19 68 GLN A N 1
ATOM 561 C CA . GLN A 1 68 ? -9.076 6.810 10.887 1.00 90.19 68 GLN A CA 1
ATOM 562 C C . GLN A 1 68 ? -9.948 5.549 10.792 1.00 90.19 68 GLN A C 1
ATOM 564 O O . GLN A 1 68 ? -9.549 4.484 11.257 1.00 90.19 68 GLN A O 1
ATOM 569 N N . GLU A 1 69 ? -11.123 5.666 10.175 1.00 93.62 69 GLU A N 1
ATOM 570 C CA . GLU A 1 69 ? -12.065 4.559 9.990 1.00 93.62 69 GLU A CA 1
ATOM 571 C C . GLU A 1 69 ? -11.492 3.455 9.088 1.00 93.62 69 GLU A C 1
ATOM 573 O O . GLU A 1 69 ? -11.682 2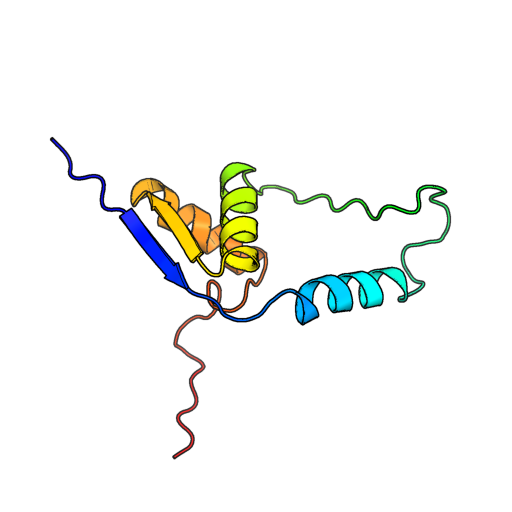.268 9.349 1.00 93.62 69 GLU A O 1
ATOM 578 N N . GLN A 1 70 ? -10.758 3.837 8.038 1.00 92.88 70 GLN A N 1
ATOM 579 C CA . GLN A 1 70 ? -10.208 2.904 7.053 1.00 92.88 70 GLN A CA 1
ATOM 580 C C . GLN A 1 70 ? -8.852 2.325 7.473 1.00 92.88 70 GLN A C 1
ATOM 582 O O . GLN A 1 70 ? -8.446 1.282 6.953 1.00 92.88 70 GLN A O 1
ATOM 587 N N . LEU A 1 71 ? -8.157 2.960 8.423 1.00 93.25 71 LEU A N 1
ATOM 588 C CA . LEU A 1 71 ? -6.812 2.574 8.851 1.00 93.25 71 LEU A CA 1
ATOM 589 C C . LEU A 1 71 ? -6.696 1.091 9.276 1.00 93.25 71 LEU A C 1
ATOM 591 O O . LEU A 1 71 ? -5.770 0.429 8.800 1.00 93.25 71 LEU A O 1
ATOM 595 N N . PRO A 1 72 ? -7.609 0.504 10.082 1.00 93.75 72 PRO A N 1
ATOM 596 C CA . PRO A 1 72 ? -7.503 -0.907 10.463 1.00 93.75 72 PRO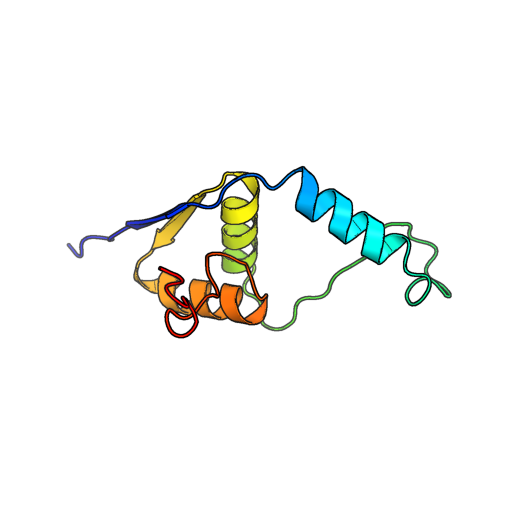 A CA 1
ATOM 597 C C . PRO A 1 72 ? -7.613 -1.866 9.269 1.00 93.75 72 PRO A C 1
ATOM 599 O O . PRO A 1 72 ? -6.860 -2.837 9.169 1.00 93.75 72 PRO A O 1
ATOM 602 N N . ALA A 1 73 ? -8.534 -1.595 8.341 1.00 93.94 73 ALA A N 1
A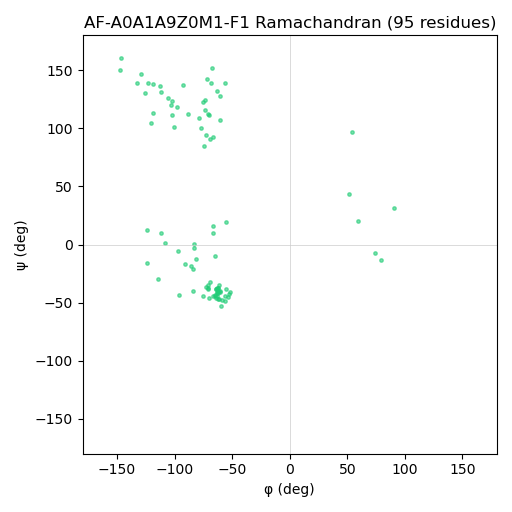TOM 603 C CA . ALA A 1 73 ? -8.744 -2.421 7.152 1.00 93.94 73 ALA A CA 1
ATOM 604 C C . ALA A 1 73 ? -7.589 -2.281 6.143 1.00 93.94 73 ALA A C 1
ATOM 606 O O . ALA A 1 73 ? -7.142 -3.276 5.555 1.00 93.94 73 ALA A O 1
ATOM 607 N N . PHE A 1 74 ? -7.047 -1.069 6.013 1.00 94.44 74 PHE A N 1
ATOM 608 C CA . PHE A 1 74 ? -5.836 -0.787 5.250 1.00 94.44 74 PHE A CA 1
ATOM 609 C C . PHE A 1 74 ? -4.633 -1.574 5.792 1.00 94.44 74 PHE A C 1
ATOM 611 O O . PHE A 1 74 ? -4.022 -2.334 5.040 1.00 94.44 74 PHE A O 1
ATOM 618 N N . LEU A 1 75 ? -4.341 -1.485 7.097 1.00 93.44 75 LEU A N 1
ATOM 619 C CA . LEU A 1 75 ? -3.214 -2.198 7.716 1.00 93.44 75 LEU A CA 1
ATOM 620 C C . LEU A 1 75 ? -3.372 -3.720 7.629 1.00 93.44 75 LEU A C 1
ATOM 622 O O . LEU A 1 75 ? -2.404 -4.420 7.345 1.00 93.44 75 LEU A O 1
ATOM 626 N N . LYS A 1 76 ? -4.594 -4.247 7.776 1.00 93.25 76 LYS A N 1
ATOM 627 C CA . LYS A 1 76 ? -4.874 -5.677 7.556 1.00 93.25 76 LYS A CA 1
ATOM 628 C C . LYS A 1 76 ? -4.558 -6.109 6.121 1.00 93.25 76 LYS A C 1
ATOM 630 O O . LYS A 1 76 ? -4.028 -7.196 5.896 1.00 93.25 76 LYS A O 1
ATOM 635 N N . THR A 1 77 ? -4.885 -5.265 5.144 1.00 92.75 77 THR A N 1
ATOM 636 C CA . THR A 1 77 ? -4.558 -5.519 3.735 1.00 92.75 77 THR A CA 1
ATOM 637 C C . THR A 1 77 ? -3.046 -5.482 3.517 1.00 92.75 77 THR A C 1
ATOM 639 O O . THR A 1 77 ? -2.507 -6.382 2.873 1.00 92.75 77 THR A O 1
ATOM 642 N N . ALA A 1 78 ? -2.357 -4.496 4.095 1.00 91.81 78 ALA A N 1
ATOM 643 C CA . ALA A 1 78 ? -0.907 -4.365 4.018 1.00 91.81 78 ALA A CA 1
ATOM 644 C C . ALA A 1 78 ? -0.176 -5.551 4.673 1.00 91.81 78 ALA A C 1
ATOM 646 O O . ALA A 1 78 ? 0.781 -6.061 4.093 1.00 91.81 78 ALA A O 1
ATOM 647 N N . ASP A 1 79 ? -0.663 -6.056 5.812 1.00 90.75 79 ASP A N 1
ATOM 648 C CA . ASP A 1 79 ? -0.135 -7.273 6.439 1.00 90.75 79 ASP A CA 1
ATOM 649 C C . ASP A 1 79 ? -0.328 -8.513 5.563 1.00 90.75 79 ASP A C 1
ATOM 651 O O . ASP A 1 79 ? 0.609 -9.290 5.366 1.00 90.75 79 ASP A O 1
ATOM 655 N N . ARG A 1 80 ? -1.513 -8.683 4.966 1.00 88.81 80 ARG A N 1
ATOM 656 C CA . ARG A 1 80 ? -1.779 -9.817 4.071 1.00 88.81 80 ARG A CA 1
ATOM 657 C C . ARG A 1 80 ? -0.883 -9.799 2.833 1.00 88.81 80 ARG A C 1
ATOM 659 O O . ARG A 1 80 ? -0.442 -10.853 2.388 1.00 88.81 80 ARG A O 1
ATOM 666 N N . LEU A 1 81 ? -0.608 -8.611 2.300 1.00 87.31 81 LEU A N 1
ATOM 667 C CA . LEU A 1 81 ? 0.316 -8.409 1.182 1.00 87.31 81 LEU A CA 1
ATOM 668 C C . LEU A 1 81 ? 1.789 -8.338 1.626 1.00 87.31 81 LEU A C 1
ATOM 670 O O . LEU A 1 81 ? 2.663 -8.171 0.780 1.00 87.31 81 LEU A O 1
ATOM 674 N N . LYS A 1 82 ? 2.064 -8.468 2.932 1.00 84.81 82 LYS A N 1
ATOM 675 C CA . LYS A 1 82 ? 3.398 -8.413 3.549 1.00 84.81 82 LYS A CA 1
ATOM 676 C C . LYS A 1 82 ? 4.201 -7.178 3.134 1.00 84.81 82 LYS A C 1
ATOM 678 O O . LYS A 1 82 ? 5.397 -7.248 2.859 1.00 84.81 82 LYS A O 1
ATOM 683 N N . VAL A 1 83 ? 3.532 -6.024 3.119 1.00 85.38 83 VAL A N 1
ATOM 684 C CA . VAL A 1 83 ? 4.146 -4.736 2.778 1.00 85.38 83 VAL A CA 1
ATOM 685 C C . VAL A 1 83 ? 5.081 -4.299 3.902 1.00 85.38 83 VAL A C 1
ATOM 687 O O . VAL A 1 83 ? 4.644 -3.975 5.009 1.00 85.38 83 VAL A O 1
ATOM 690 N N . LYS A 1 84 ? 6.382 -4.277 3.616 1.00 83.25 84 LYS A N 1
ATOM 691 C CA . LYS A 1 84 ? 7.414 -3.838 4.560 1.00 83.25 84 LYS A CA 1
ATOM 692 C C . LYS A 1 84 ? 7.132 -2.413 5.063 1.00 83.25 84 LYS A C 1
ATOM 694 O O . LYS A 1 84 ? 6.683 -1.566 4.296 1.00 83.25 84 LYS A O 1
ATOM 699 N N . GLY A 1 85 ? 7.347 -2.167 6.355 1.00 85.06 85 GLY A N 1
ATOM 700 C CA . GLY A 1 85 ? 7.032 -0.885 7.003 1.00 85.06 85 GLY A CA 1
ATOM 701 C C . GLY A 1 85 ? 5.556 -0.662 7.367 1.00 85.06 85 GLY A C 1
ATOM 702 O O . GLY A 1 85 ? 5.275 0.225 8.165 1.00 85.06 85 GLY A O 1
ATOM 703 N N . LEU A 1 86 ? 4.627 -1.479 6.849 1.00 88.75 86 LEU A N 1
ATOM 704 C CA . LEU A 1 86 ? 3.205 -1.477 7.241 1.00 88.75 86 LEU A CA 1
ATOM 705 C C . LEU A 1 86 ? 2.771 -2.774 7.942 1.00 88.75 86 LEU A C 1
ATOM 707 O O . LEU A 1 86 ? 1.860 -2.754 8.763 1.00 88.75 86 LEU A O 1
ATOM 711 N N . ALA A 1 87 ? 3.414 -3.897 7.606 1.00 81.75 87 ALA A N 1
ATOM 712 C CA . ALA A 1 87 ? 3.099 -5.244 8.089 1.00 81.75 87 ALA A CA 1
ATOM 713 C C . ALA A 1 87 ? 3.971 -5.717 9.270 1.00 81.75 87 ALA A C 1
ATOM 715 O O . ALA A 1 87 ? 3.770 -6.812 9.791 1.00 81.75 87 ALA A O 1
ATOM 716 N N . GLU A 1 88 ? 4.983 -4.945 9.671 1.00 71.88 88 GLU A N 1
ATOM 717 C CA . GLU A 1 88 ? 5.910 -5.356 10.727 1.00 71.88 88 GLU A CA 1
ATOM 718 C C . GLU A 1 88 ? 5.274 -5.144 12.108 1.00 71.88 88 GLU A C 1
ATOM 720 O O . GLU A 1 88 ? 5.117 -4.020 12.582 1.00 71.88 88 GLU A O 1
ATOM 725 N N . THR A 1 89 ? 4.914 -6.235 12.787 1.00 57.03 89 THR A N 1
ATOM 726 C CA . THR A 1 89 ? 4.597 -6.187 14.217 1.00 57.03 89 THR A CA 1
ATOM 727 C C . THR A 1 89 ? 5.870 -5.898 15.025 1.00 57.03 89 THR A C 1
ATOM 729 O O . THR A 1 89 ? 6.907 -6.505 14.750 1.00 57.03 89 THR A O 1
ATOM 732 N N . PRO A 1 90 ? 5.818 -5.049 16.069 1.00 55.06 90 PRO A N 1
ATOM 733 C CA . PRO A 1 90 ? 6.991 -4.612 16.841 1.00 55.06 90 PRO A CA 1
ATOM 734 C C . PRO A 1 90 ? 7.702 -5.709 17.667 1.00 55.06 90 PRO A C 1
ATOM 736 O O . PRO A 1 90 ? 8.576 -5.404 18.473 1.00 55.06 90 PRO A O 1
ATOM 739 N N . SER A 1 91 ? 7.372 -6.990 17.488 1.00 52.00 91 SER A N 1
ATOM 740 C CA . SER A 1 91 ? 7.915 -8.118 18.256 1.00 52.00 91 SER A CA 1
ATOM 741 C C . SER A 1 91 ? 9.271 -8.656 17.770 1.00 52.00 91 SER A C 1
ATOM 743 O O . SER A 1 91 ? 9.827 -9.537 18.421 1.00 52.00 91 SER A O 1
ATOM 745 N N . SER A 1 92 ? 9.842 -8.136 16.678 1.00 48.88 92 SER A N 1
ATOM 746 C CA . SER A 1 92 ? 11.093 -8.663 16.090 1.00 48.88 92 SER A CA 1
ATOM 747 C C . SER A 1 92 ? 12.238 -7.657 15.934 1.00 48.88 92 SER A C 1
ATOM 749 O O . SER A 1 92 ? 13.254 -7.987 15.324 1.00 48.88 92 SER A O 1
ATOM 751 N N . ILE A 1 93 ? 12.157 -6.471 16.549 1.00 55.06 93 ILE A N 1
ATOM 752 C CA . ILE A 1 93 ? 13.334 -5.598 16.681 1.00 55.06 93 ILE A CA 1
ATOM 753 C C . ILE A 1 93 ? 14.246 -6.204 17.757 1.00 55.06 93 ILE A C 1
ATOM 755 O O . ILE A 1 93 ? 14.182 -5.843 18.935 1.00 55.06 93 ILE A O 1
ATOM 759 N N . LYS A 1 94 ? 15.102 -7.154 17.361 1.00 48.97 94 LYS A N 1
ATOM 760 C CA . LYS A 1 94 ? 16.307 -7.466 18.131 1.00 48.97 94 LYS A CA 1
ATOM 761 C C . LYS A 1 94 ? 17.141 -6.189 18.166 1.00 48.97 94 LYS A C 1
ATOM 763 O O . LYS A 1 94 ? 17.701 -5.774 17.158 1.00 48.97 94 LYS A O 1
ATOM 768 N N . ARG A 1 95 ? 17.165 -5.547 19.332 1.00 49.84 95 ARG A N 1
ATOM 769 C CA . ARG A 1 95 ? 18.166 -4.541 19.676 1.00 49.84 95 ARG A CA 1
ATOM 770 C C . ARG A 1 95 ? 19.501 -5.277 19.769 1.00 49.84 95 ARG A C 1
ATOM 772 O O . ARG A 1 95 ? 19.787 -5.876 20.801 1.00 49.84 95 ARG A O 1
ATOM 779 N N . GLU A 1 96 ? 20.257 -5.321 18.680 1.00 45.31 96 GLU A N 1
ATOM 780 C CA . GLU A 1 96 ? 21.694 -5.569 18.782 1.00 45.31 96 GLU A CA 1
ATOM 781 C C . GLU A 1 96 ? 22.332 -4.275 19.293 1.00 45.31 96 GLU A C 1
ATOM 783 O O . GLU A 1 96 ? 22.057 -3.191 18.771 1.00 45.31 96 GLU A O 1
ATOM 788 N N . GLY A 1 97 ? 23.027 -4.407 20.424 1.00 41.44 97 GLY A N 1
ATOM 789 C CA . GLY A 1 97 ? 23.764 -3.334 21.087 1.00 41.44 97 GLY A CA 1
ATOM 790 C C . GLY A 1 97 ? 25.166 -3.150 20.537 1.00 41.44 97 GLY A C 1
ATOM 791 O O . GLY A 1 97 ? 25.561 -3.914 19.630 1.00 41.44 97 GLY A O 1
#

Radius of gyration: 16.7 Å; Cα contacts (8 Å, |Δi|>4): 69; chains: 1; bounding box: 42×40×46 Å

Sequence (97 aa):
MSSDQQFFLKWNDFQTNMVTSFRHLRDEKSFTDENPSKHPIIILKDVSYIHLQAILEFMYAGEVNVSQEQLPAFLKTADRLKVKGLAETPSSIKREG